Protein AF-A0A6V7JKQ3-F1 (afdb_monomer)

Mean predicted aligned error: 11.72 Å

InterPro domains:
  IPR010439 MUN domain [PF06292] (2-68)
  IPR014772 Mammalian uncoordinated homology 13, domain 2 [PS51259] (1-68)
  IPR027080 Protein Unc-13 [PTHR10480] (2-75)

Organism: NCBI:txid1563983

Radius of gyration: 16.28 Å; Cα contacts (8 Å, |Δi|>4): 28; chains: 1; bounding box: 34×30×47 Å

Solvent-accessible surface area (backbone atoms only — not comparable to full-atom values): 4502 Å² total; per-residue (Å²): 141,90,82,75,84,66,83,73,65,50,50,74,67,54,47,54,52,50,55,50,50,51,49,51,53,51,48,61,46,20,46,92,75,77,44,51,56,67,71,56,58,73,66,28,66,66,54,51,50,51,51,51,57,47,47,70,43,58,59,49,68,67,56,57,48,50,52,52,53,53,54,64,74,75,106

Secondary structure (DSSP, 8-state):
-----------HHHHHHHHHHHHHHHHHHHGGGTSS-HHHHHH-HHHHHHHHHHHHHT--HHHHHHHHHHHHHT-

pLDDT: mean 70.75, std 13.19, range [36.69, 89.81]

Foldseek 3Di:
DPPPPPLPQDDPVRLVVVVVVLVVVLCVQCVVVPHDDNVCCVPPVVNVVVVVVSCVSNDDVVVVVVVVVVVVVVD

Sequence (75 aa):
DISKEVEKNLSPRQCAVLEKALNTVKDYFYAEGRGLKKNFLEKSPELQSLRYALSLYTQTTDTLIKTFVTTQLNQ

Structure (mmCIF, N/CA/C/O backbone):
data_AF-A0A6V7JKQ3-F1
#
_entry.id   AF-A0A6V7JKQ3-F1
#
loop_
_atom_site.group_PDB
_atom_site.id
_atom_site.type_symbol
_atom_site.label_atom_id
_atom_site.label_alt_id
_atom_site.label_comp_id
_atom_site.label_asym_id
_atom_site.label_entity_id
_atom_site.label_seq_id
_atom_site.pdbx_PDB_ins_code
_atom_site.Cartn_x
_atom_site.Cartn_y
_atom_site.Cartn_z
_atom_site.occupancy
_atom_site.B_iso_or_equiv
_atom_site.auth_seq_id
_atom_site.auth_comp_id
_atom_site.auth_asym_id
_atom_site.auth_atom_id
_atom_site.pdbx_PDB_model_num
ATOM 1 N N . ASP A 1 1 ? 14.659 3.662 31.498 1.00 36.69 1 ASP A N 1
ATOM 2 C CA . ASP A 1 1 ? 13.432 4.398 31.155 1.00 36.69 1 ASP A CA 1
ATOM 3 C C . ASP A 1 1 ? 13.057 4.070 29.705 1.00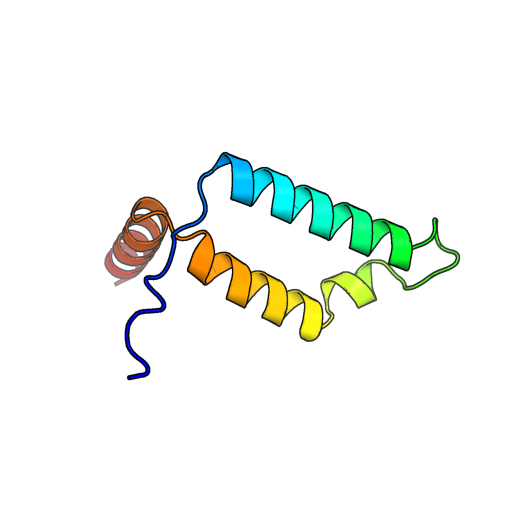 36.69 1 ASP A C 1
ATOM 5 O O . ASP A 1 1 ? 13.473 4.761 28.790 1.00 36.69 1 ASP A O 1
ATOM 9 N N . ILE A 1 2 ? 12.424 2.912 29.468 1.00 46.34 2 ILE A N 1
ATOM 10 C CA . ILE A 1 2 ? 12.117 2.371 28.119 1.00 46.34 2 ILE A CA 1
ATOM 11 C C . ILE A 1 2 ? 10.600 2.169 28.024 1.00 46.34 2 ILE A C 1
ATOM 13 O O . ILE A 1 2 ? 10.105 1.062 27.845 1.00 46.34 2 ILE A O 1
ATOM 17 N N . SER A 1 3 ? 9.812 3.209 28.305 1.00 46.81 3 SER A N 1
ATOM 18 C CA . SER A 1 3 ? 8.352 3.025 28.424 1.00 46.81 3 SER A CA 1
ATOM 19 C C . SER A 1 3 ? 7.515 4.206 27.938 1.00 46.81 3 SER A C 1
ATOM 21 O O . SER A 1 3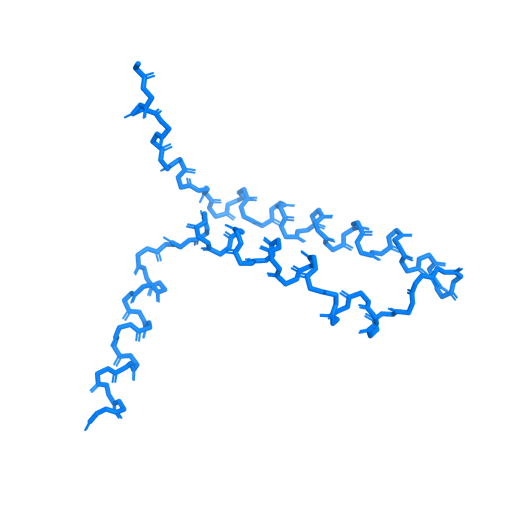 ? 6.378 4.368 28.364 1.00 46.81 3 SER A O 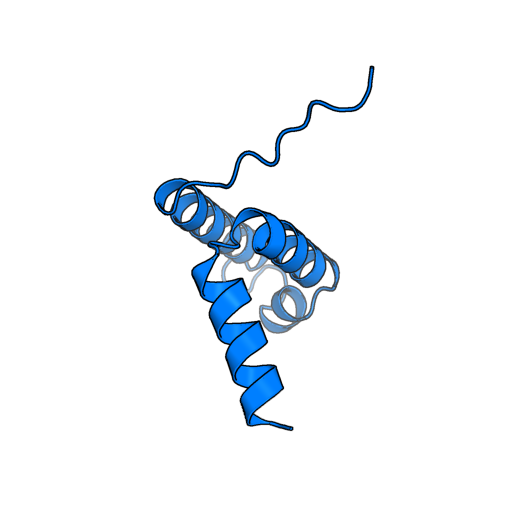1
ATOM 23 N N . LYS A 1 4 ? 8.044 5.033 27.029 1.00 43.12 4 LYS A N 1
ATOM 24 C CA . LYS A 1 4 ? 7.270 6.119 26.400 1.00 43.12 4 LYS A CA 1
ATOM 25 C C . LYS A 1 4 ? 7.419 6.189 24.882 1.00 43.12 4 LYS A C 1
ATOM 27 O O . LYS A 1 4 ? 7.282 7.260 24.299 1.00 43.12 4 LYS A O 1
ATOM 32 N N . GLU A 1 5 ? 7.600 5.051 24.223 1.00 46.28 5 GLU A N 1
ATOM 33 C CA . GLU A 1 5 ? 7.158 4.931 22.829 1.00 46.28 5 GLU A CA 1
ATOM 34 C C . GLU A 1 5 ? 5.636 4.754 22.880 1.00 46.28 5 GLU A C 1
ATOM 36 O O . GLU A 1 5 ? 5.103 3.658 22.763 1.00 46.28 5 GLU A O 1
ATOM 41 N N . VAL A 1 6 ? 4.93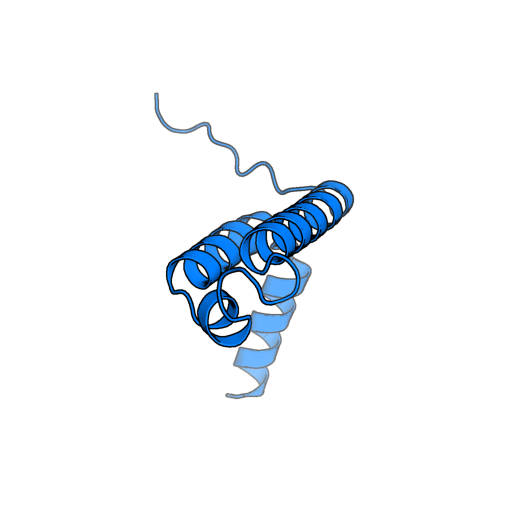5 5.851 23.187 1.0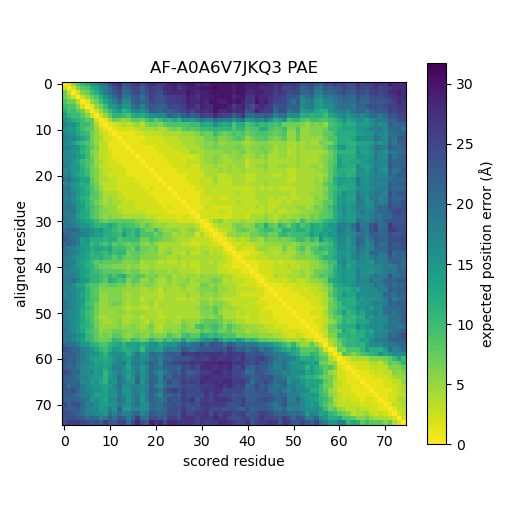0 46.50 6 VAL A N 1
ATOM 42 C CA . VAL A 1 6 ? 3.499 5.958 22.938 1.00 46.50 6 VAL A CA 1
ATOM 43 C C . VAL A 1 6 ? 3.331 5.566 21.481 1.00 46.50 6 VAL A C 1
ATOM 45 O O . VAL A 1 6 ? 3.912 6.233 20.624 1.00 46.50 6 VAL A O 1
ATOM 48 N N . GLU A 1 7 ? 2.594 4.488 21.218 1.00 53.75 7 GLU A N 1
ATOM 49 C CA . GLU A 1 7 ? 2.067 4.152 19.900 1.00 53.75 7 GLU A CA 1
ATOM 50 C C . GLU A 1 7 ? 1.384 5.405 19.349 1.00 53.75 7 GLU A C 1
ATOM 52 O O . GLU A 1 7 ? 0.224 5.713 19.629 1.00 53.75 7 GLU A O 1
ATOM 57 N N . LYS A 1 8 ? 2.157 6.219 18.627 1.00 58.03 8 LYS A N 1
ATOM 58 C CA . LYS A 1 8 ? 1.658 7.382 17.914 1.00 58.03 8 LYS A CA 1
ATOM 59 C C . LYS A 1 8 ? 0.926 6.807 16.719 1.00 58.03 8 LYS A C 1
ATOM 61 O O . LYS A 1 8 ? 1.511 6.648 15.652 1.00 58.03 8 LYS A O 1
ATOM 66 N N . ASN A 1 9 ? -0.332 6.442 16.950 1.00 62.94 9 ASN A N 1
ATOM 67 C CA . ASN A 1 9 ? -1.254 5.997 15.919 1.00 62.94 9 ASN A CA 1
ATOM 68 C C . ASN A 1 9 ? -1.134 6.947 14.727 1.00 62.94 9 ASN A C 1
ATOM 70 O O . ASN A 1 9 ? -1.249 8.170 14.877 1.00 62.94 9 ASN A O 1
ATOM 74 N N . LEU A 1 10 ? -0.832 6.392 13.556 1.00 65.44 10 LEU A N 1
ATOM 75 C CA . LEU A 1 10 ? -0.673 7.191 12.352 1.00 65.44 10 LEU A CA 1
ATOM 76 C C . LEU A 1 10 ? -2.037 7.772 11.979 1.00 65.44 10 LEU A C 1
ATOM 78 O O . LEU A 1 10 ? -3.054 7.079 11.971 1.00 65.44 10 LEU A O 1
ATOM 82 N N . SER A 1 11 ? -2.075 9.063 11.654 1.00 71.56 11 SER A N 1
ATOM 83 C CA . SER A 1 11 ? -3.298 9.663 11.124 1.00 71.56 11 SER A CA 1
ATOM 84 C C . SER A 1 11 ? -3.661 9.031 9.771 1.00 71.56 11 SER A C 1
ATOM 86 O O . SER A 1 11 ? -2.765 8.614 9.028 1.00 71.56 11 SER A O 1
ATOM 88 N N . PRO A 1 12 ? -4.942 9.049 9.360 1.00 69.69 12 PRO A N 1
ATOM 89 C CA . PRO A 1 12 ? -5.361 8.506 8.064 1.00 69.69 12 PRO A CA 1
ATOM 90 C C . PRO A 1 12 ? -4.573 9.077 6.873 1.00 69.69 12 PRO A C 1
ATOM 92 O O . PRO A 1 12 ? -4.273 8.366 5.916 1.00 69.69 12 PRO A O 1
ATOM 95 N N . ARG A 1 13 ? -4.169 10.356 6.948 1.00 73.94 13 ARG A N 1
ATOM 96 C CA . ARG A 1 13 ? -3.305 10.987 5.936 1.00 73.94 13 ARG A CA 1
ATOM 97 C C . ARG A 1 13 ? -1.906 10.383 5.906 1.00 73.94 13 ARG A C 1
ATOM 99 O O . ARG A 1 13 ? -1.372 10.166 4.824 1.00 73.94 13 ARG A O 1
ATOM 106 N N . GLN A 1 14 ? -1.311 10.131 7.068 1.00 76.06 14 GLN A N 1
ATOM 107 C CA . GLN A 1 14 ? 0.013 9.520 7.149 1.00 76.06 14 GLN A CA 1
ATOM 108 C C . GLN A 1 14 ? -0.019 8.082 6.631 1.00 76.06 14 GLN A C 1
ATOM 110 O O . GLN A 1 14 ? 0.861 7.723 5.857 1.00 76.06 14 GLN A O 1
ATOM 115 N N . CYS A 1 15 ? -1.065 7.310 6.943 1.00 73.44 15 CYS A N 1
ATOM 116 C CA . CYS A 1 15 ? -1.266 5.975 6.375 1.00 73.44 15 CYS A CA 1
ATOM 117 C C . CYS A 1 15 ? -1.329 6.013 4.842 1.00 73.44 15 CYS A C 1
ATOM 119 O O . CYS A 1 15 ? -0.594 5.285 4.180 1.00 73.44 15 CYS A O 1
ATOM 121 N N . ALA A 1 16 ? -2.131 6.919 4.271 1.00 75.62 16 ALA A N 1
ATOM 122 C CA . ALA A 1 16 ? -2.256 7.059 2.820 1.00 75.62 16 ALA A CA 1
ATOM 123 C C . ALA A 1 16 ? -0.928 7.444 2.139 1.00 75.62 16 ALA A C 1
ATOM 125 O O . ALA A 1 16 ? -0.599 6.931 1.069 1.00 75.62 16 ALA A O 1
ATOM 126 N N . VAL A 1 17 ? -0.143 8.333 2.759 1.00 81.00 17 VAL A N 1
ATOM 127 C CA . VAL A 1 17 ? 1.195 8.698 2.265 1.00 81.00 17 VAL A CA 1
ATOM 128 C C . VAL A 1 17 ? 2.134 7.496 2.304 1.00 81.00 17 VAL A C 1
ATOM 130 O O . VAL A 1 17 ? 2.879 7.271 1.351 1.00 81.00 17 VAL A O 1
ATOM 133 N N . LEU A 1 18 ? 2.088 6.716 3.380 1.00 79.38 18 LEU A N 1
ATOM 134 C CA . LEU A 1 18 ? 2.994 5.598 3.599 1.00 79.38 18 LEU A CA 1
ATOM 135 C C . LEU A 1 18 ? 2.677 4.423 2.663 1.00 79.38 18 LEU A C 1
ATOM 137 O O . LEU A 1 18 ? 3.586 3.856 2.063 1.00 79.38 18 LEU A O 1
ATOM 141 N N . GLU A 1 19 ? 1.398 4.137 2.425 1.00 78.81 19 GLU A N 1
ATOM 142 C CA . GLU A 1 19 ? 0.968 3.153 1.429 1.00 78.81 19 GLU A CA 1
ATOM 143 C C . GLU A 1 19 ? 1.347 3.575 0.003 1.00 78.81 19 GLU A C 1
ATOM 145 O O . GLU A 1 19 ? 1.847 2.766 -0.784 1.00 78.81 19 GLU A O 1
ATOM 150 N N . LYS A 1 20 ? 1.209 4.866 -0.324 1.00 81.81 20 LYS A N 1
ATOM 151 C CA . LYS A 1 20 ? 1.676 5.402 -1.606 1.00 81.81 20 LYS A CA 1
ATOM 152 C C . LYS A 1 20 ? 3.196 5.286 -1.752 1.00 81.81 20 LYS A C 1
ATOM 154 O O . LYS A 1 20 ? 3.663 4.881 -2.810 1.00 81.81 20 LYS A O 1
ATOM 159 N N . ALA A 1 21 ? 3.959 5.594 -0.704 1.00 84.94 21 ALA A N 1
ATOM 160 C CA . ALA A 1 21 ? 5.413 5.447 -0.705 1.00 84.94 21 ALA A CA 1
ATOM 161 C C . ALA A 1 21 ? 5.836 3.982 -0.898 1.00 84.94 21 ALA A C 1
ATOM 163 O O . ALA A 1 21 ? 6.724 3.705 -1.703 1.00 84.94 21 ALA A O 1
ATOM 164 N N . LEU A 1 22 ? 5.160 3.044 -0.227 1.00 81.25 22 LEU A N 1
ATOM 165 C CA . LEU A 1 22 ? 5.402 1.607 -0.364 1.00 81.25 22 LEU A CA 1
ATOM 166 C C . LEU A 1 22 ? 5.185 1.128 -1.808 1.00 81.25 22 LEU A C 1
ATOM 168 O O . LEU A 1 22 ? 5.998 0.376 -2.344 1.00 81.25 22 LEU A O 1
ATOM 172 N N . ASN A 1 23 ? 4.111 1.599 -2.450 1.00 82.94 23 ASN A N 1
ATOM 173 C CA . ASN A 1 23 ? 3.826 1.298 -3.852 1.00 82.94 23 ASN A CA 1
ATOM 174 C C . ASN A 1 23 ? 4.901 1.872 -4.782 1.00 82.94 23 ASN A C 1
ATOM 176 O O . ASN A 1 23 ? 5.403 1.146 -5.635 1.00 82.94 23 ASN A O 1
ATOM 180 N N . THR A 1 24 ? 5.338 3.115 -4.561 1.00 86.44 24 THR A N 1
ATOM 181 C CA . THR A 1 24 ? 6.441 3.708 -5.332 1.00 86.44 24 THR A CA 1
ATOM 182 C C . THR A 1 24 ? 7.722 2.884 -5.198 1.00 86.44 24 THR A C 1
ATOM 184 O O . THR A 1 24 ? 8.358 2.578 -6.200 1.00 86.44 24 THR A O 1
ATOM 187 N N . VAL A 1 25 ? 8.094 2.468 -3.983 1.00 85.12 25 VAL A N 1
ATOM 188 C CA . VAL A 1 25 ? 9.272 1.612 -3.759 1.00 85.12 25 VAL A CA 1
ATOM 189 C C . VAL A 1 25 ? 9.131 0.285 -4.512 1.00 85.12 25 VAL A C 1
ATOM 191 O O . VAL A 1 25 ? 10.071 -0.148 -5.177 1.00 85.12 25 VAL A O 1
ATOM 194 N N . LYS A 1 26 ? 7.946 -0.338 -4.482 1.00 83.56 26 LYS A N 1
ATOM 195 C CA . LYS A 1 26 ? 7.655 -1.558 -5.250 1.00 83.56 26 LYS A CA 1
ATOM 196 C C . LYS A 1 26 ? 7.814 -1.336 -6.760 1.00 83.56 26 LYS A C 1
ATOM 198 O O . LYS A 1 26 ? 8.381 -2.195 -7.433 1.00 83.56 26 LYS A O 1
ATOM 203 N N . ASP A 1 27 ? 7.369 -0.197 -7.281 1.00 85.62 27 ASP A N 1
ATOM 204 C CA . ASP A 1 27 ? 7.516 0.155 -8.696 1.00 85.62 27 ASP A CA 1
ATOM 205 C C . ASP A 1 27 ? 8.983 0.396 -9.082 1.00 85.62 27 ASP A C 1
ATOM 207 O O . ASP A 1 27 ? 9.416 -0.053 -10.146 1.00 85.62 27 ASP A O 1
ATOM 211 N N . TYR A 1 28 ? 9.779 0.995 -8.189 1.00 88.50 28 TYR A N 1
ATOM 212 C CA . TYR A 1 28 ? 11.233 1.110 -8.349 1.00 88.50 28 TYR A CA 1
ATOM 213 C C . TYR A 1 28 ? 11.906 -0.260 -8.445 1.00 88.50 28 TYR A C 1
ATOM 215 O O . TYR A 1 28 ? 12.738 -0.474 -9.325 1.00 88.50 28 TYR A O 1
ATOM 223 N N . PHE A 1 29 ? 11.522 -1.208 -7.586 1.00 86.50 29 PHE A N 1
ATOM 224 C CA . PHE A 1 29 ? 12.041 -2.574 -7.662 1.00 86.50 29 PHE A CA 1
ATOM 225 C C . PHE A 1 29 ? 11.549 -3.330 -8.896 1.00 86.50 29 PHE A C 1
ATOM 227 O O . PHE A 1 29 ? 12.282 -4.177 -9.400 1.00 86.50 29 PHE A O 1
ATOM 234 N N . TYR A 1 30 ? 10.342 -3.051 -9.394 1.00 87.69 30 TYR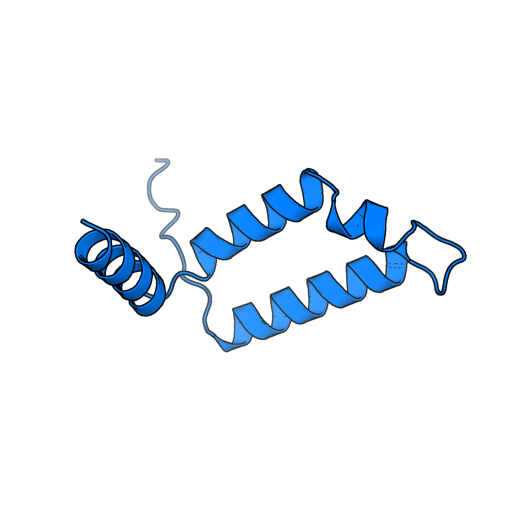 A N 1
ATOM 235 C CA . TYR A 1 30 ? 9.832 -3.644 -10.632 1.00 87.69 30 TYR A CA 1
ATOM 236 C C . TYR A 1 30 ? 10.553 -3.104 -11.878 1.00 87.69 30 TYR A C 1
ATOM 238 O O . TYR A 1 30 ? 10.763 -3.857 -12.833 1.00 87.69 30 TYR A O 1
ATOM 246 N N . ALA A 1 31 ? 10.939 -1.822 -11.873 1.00 89.81 31 ALA A N 1
ATOM 247 C CA . ALA A 1 31 ? 11.677 -1.144 -12.943 1.00 89.81 31 ALA A CA 1
ATOM 248 C C . ALA A 1 31 ? 11.108 -1.417 -14.355 1.00 89.81 31 ALA A C 1
ATOM 250 O O . ALA A 1 31 ? 11.845 -1.740 -15.290 1.00 89.81 31 ALA A O 1
ATOM 251 N N . GLU A 1 32 ? 9.779 -1.350 -14.498 1.00 81.44 32 GLU A N 1
ATOM 252 C CA . GLU A 1 32 ? 9.045 -1.618 -15.752 1.00 81.44 32 GLU A CA 1
ATOM 253 C C . GLU A 1 32 ? 9.308 -3.007 -16.366 1.00 81.44 32 GLU A C 1
ATOM 255 O O . GLU A 1 32 ? 9.253 -3.194 -17.578 1.00 81.44 32 GLU A O 1
ATOM 260 N N . GLY A 1 33 ? 9.590 -4.009 -15.529 1.00 80.44 33 GLY A N 1
ATOM 261 C CA . GLY A 1 33 ? 9.874 -5.378 -15.970 1.00 80.44 33 GLY A CA 1
ATOM 262 C C . GLY A 1 33 ? 11.358 -5.667 -16.202 1.00 80.44 33 GLY A C 1
ATOM 263 O O . GLY A 1 33 ? 11.701 -6.801 -16.528 1.00 80.44 33 GLY A O 1
ATOM 264 N N . ARG A 1 34 ? 12.241 -4.682 -15.981 1.00 86.62 34 ARG A N 1
ATOM 265 C CA . ARG A 1 34 ? 13.702 -4.878 -15.927 1.00 86.62 34 ARG A CA 1
ATOM 266 C C . ARG A 1 34 ? 14.207 -5.259 -14.531 1.00 86.62 34 ARG A C 1
ATOM 268 O O . ARG A 1 34 ? 15.363 -5.644 -14.395 1.00 86.62 34 ARG A O 1
ATOM 275 N N . GLY A 1 35 ? 13.361 -5.129 -13.510 1.00 86.06 35 GLY A N 1
ATOM 276 C CA . GLY A 1 35 ? 13.682 -5.427 -12.119 1.00 86.06 35 GLY A CA 1
ATOM 277 C C . GLY A 1 35 ? 13.055 -6.730 -11.617 1.00 86.06 35 GLY A C 1
ATOM 278 O O . GLY A 1 35 ? 12.893 -7.708 -12.348 1.00 86.06 35 GLY A O 1
ATOM 279 N N . LEU A 1 36 ? 12.696 -6.754 -10.335 1.00 84.38 36 LEU A N 1
ATOM 280 C CA . LEU A 1 36 ? 12.077 -7.902 -9.681 1.00 84.38 36 LEU A CA 1
ATOM 281 C C . LEU A 1 36 ? 10.659 -8.140 -10.209 1.00 84.38 36 LEU A C 1
ATOM 283 O O . LEU A 1 36 ? 9.854 -7.220 -10.348 1.00 84.38 36 LEU A O 1
ATOM 287 N N . LYS A 1 37 ? 10.313 -9.410 -10.454 1.00 85.62 37 LYS A N 1
ATOM 288 C CA . LYS A 1 37 ? 8.953 -9.793 -10.862 1.00 85.62 37 LYS A CA 1
ATOM 289 C C . LYS A 1 37 ? 7.936 -9.340 -9.809 1.00 85.62 37 LYS A C 1
ATOM 291 O O . LYS A 1 37 ? 8.125 -9.601 -8.622 1.00 85.62 37 LYS A O 1
ATOM 296 N N . LYS A 1 38 ? 6.804 -8.769 -10.242 1.00 79.88 38 LYS A N 1
AT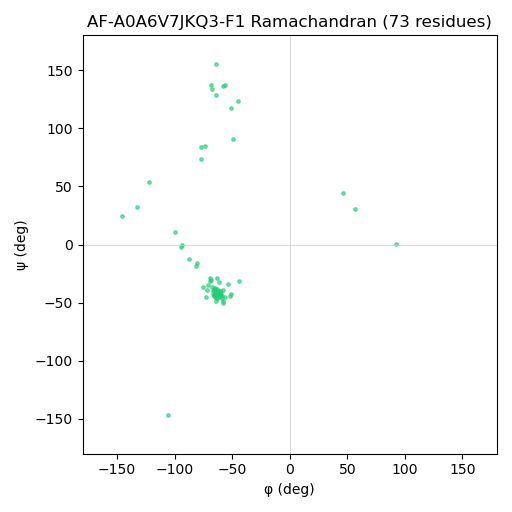OM 297 C CA . LYS A 1 38 ? 5.718 -8.329 -9.338 1.00 79.88 38 LYS A CA 1
ATOM 298 C C . LYS A 1 38 ? 5.269 -9.428 -8.375 1.00 79.88 38 LYS A C 1
ATOM 300 O O . LYS A 1 38 ? 5.190 -9.176 -7.180 1.00 79.88 38 LYS A O 1
ATOM 305 N N . ASN A 1 39 ? 5.088 -10.657 -8.868 1.00 80.81 39 ASN A N 1
ATOM 306 C CA . ASN A 1 39 ? 4.711 -11.799 -8.026 1.00 80.81 39 ASN A CA 1
ATOM 307 C C . ASN A 1 39 ? 5.742 -12.121 -6.938 1.00 80.81 39 ASN A C 1
ATOM 309 O O . ASN A 1 39 ? 5.367 -12.614 -5.881 1.00 80.81 39 ASN A O 1
ATOM 313 N N . PHE A 1 40 ? 7.030 -11.889 -7.200 1.00 82.94 40 PHE A N 1
ATOM 314 C CA . PHE A 1 40 ? 8.080 -12.123 -6.213 1.00 82.94 40 PHE A CA 1
ATOM 315 C C . PHE A 1 40 ? 8.032 -11.056 -5.120 1.00 82.94 40 PHE A C 1
ATOM 317 O O . PHE A 1 40 ? 8.039 -11.386 -3.940 1.00 82.94 40 PHE A O 1
ATOM 324 N N . LEU A 1 41 ? 7.880 -9.789 -5.516 1.00 80.81 41 LEU A N 1
ATOM 325 C CA . LEU A 1 41 ? 7.699 -8.679 -4.581 1.00 80.81 41 LEU A CA 1
ATOM 326 C C . LEU A 1 41 ? 6.441 -8.859 -3.720 1.00 80.81 41 LEU A C 1
ATOM 328 O O . LEU A 1 41 ? 6.496 -8.653 -2.518 1.00 80.81 41 LEU A O 1
ATOM 332 N N . GLU A 1 42 ? 5.318 -9.294 -4.296 1.00 78.56 42 GLU A N 1
ATOM 333 C CA . GLU A 1 42 ? 4.061 -9.496 -3.554 1.00 78.56 42 GLU A CA 1
ATOM 334 C C . GLU A 1 42 ? 4.100 -10.658 -2.562 1.00 78.56 42 GLU A C 1
ATOM 336 O O . GLU A 1 42 ? 3.429 -10.612 -1.527 1.00 78.56 42 GLU A O 1
ATOM 341 N N . LYS A 1 43 ? 4.888 -11.691 -2.871 1.00 79.56 43 LYS A N 1
ATOM 342 C CA . LYS A 1 43 ? 5.070 -12.870 -2.020 1.00 79.56 43 LYS A CA 1
ATOM 343 C C . LYS A 1 43 ? 6.274 -12.761 -1.084 1.00 79.56 43 LYS A C 1
ATOM 345 O O . LYS A 1 43 ? 6.520 -13.701 -0.334 1.00 79.56 43 LYS A O 1
ATOM 350 N N . SER A 1 44 ? 7.022 -11.658 -1.127 1.00 80.56 44 SER A N 1
ATOM 351 C CA . SER A 1 44 ? 8.202 -11.476 -0.284 1.00 80.56 44 SER A CA 1
ATOM 352 C C . SER A 1 44 ? 7.792 -11.443 1.197 1.00 80.56 44 SER A C 1
ATOM 354 O O . SER A 1 44 ? 6.894 -10.675 1.570 1.00 80.56 44 SER A O 1
ATOM 356 N N . PRO A 1 45 ? 8.431 -12.260 2.054 1.00 77.94 45 PRO A N 1
ATOM 357 C CA . PRO A 1 45 ? 8.170 -12.258 3.490 1.00 77.94 45 PRO A CA 1
ATOM 358 C C . PRO A 1 45 ? 8.528 -10.914 4.133 1.00 77.94 45 PRO A C 1
ATOM 360 O O . PRO A 1 45 ? 7.875 -10.501 5.090 1.00 77.94 45 PRO A O 1
ATOM 363 N N . GLU A 1 46 ? 9.499 -10.187 3.580 1.00 78.88 46 GLU A N 1
ATOM 364 C CA . GLU A 1 46 ? 9.864 -8.837 4.009 1.00 78.88 46 GLU A CA 1
ATOM 365 C C . GLU A 1 46 ? 8.726 -7.845 3.741 1.00 78.88 46 GLU A C 1
ATOM 367 O O . GLU A 1 46 ? 8.371 -7.067 4.628 1.00 78.88 46 GLU A O 1
ATOM 372 N N . LEU A 1 47 ? 8.091 -7.904 2.561 1.00 77.31 47 LEU A N 1
ATOM 373 C CA . LEU A 1 47 ? 6.944 -7.044 2.245 1.00 77.31 47 LEU A CA 1
ATOM 374 C C . LEU A 1 47 ? 5.729 -7.369 3.127 1.00 77.31 47 LEU A C 1
ATOM 376 O O . LEU A 1 47 ? 5.031 -6.457 3.572 1.00 77.31 47 LEU A O 1
ATOM 380 N N . GLN A 1 48 ? 5.484 -8.653 3.400 1.00 77.56 48 GLN A N 1
ATOM 381 C CA . GLN A 1 48 ? 4.419 -9.090 4.311 1.00 77.56 48 GLN A CA 1
ATOM 382 C C . GLN A 1 48 ? 4.682 -8.630 5.749 1.00 77.56 48 GLN A C 1
ATOM 384 O O . GLN A 1 48 ? 3.784 -8.091 6.391 1.00 77.56 48 GLN A O 1
ATOM 389 N N . SER A 1 49 ? 5.922 -8.758 6.227 1.00 77.69 49 SER A N 1
ATOM 390 C CA . SER A 1 49 ? 6.326 -8.302 7.562 1.00 77.69 49 SER A CA 1
ATOM 391 C C . SER A 1 49 ? 6.196 -6.786 7.701 1.00 77.69 49 SER A C 1
ATOM 393 O O . SER A 1 49 ? 5.698 -6.295 8.711 1.00 77.69 49 SER A O 1
ATOM 395 N N . LEU A 1 50 ? 6.573 -6.037 6.662 1.00 75.50 50 LEU A N 1
ATOM 396 C CA . LEU A 1 50 ? 6.428 -4.585 6.620 1.00 75.50 50 LEU A CA 1
ATOM 397 C C . LEU A 1 50 ? 4.954 -4.162 6.609 1.00 75.50 50 LEU A C 1
ATOM 399 O O . LEU A 1 50 ? 4.570 -3.275 7.365 1.00 75.50 50 LEU A O 1
ATOM 403 N N . ARG A 1 51 ? 4.103 -4.825 5.815 1.00 74.62 51 ARG A N 1
ATOM 404 C CA . ARG A 1 51 ? 2.648 -4.603 5.856 1.00 74.62 51 ARG A CA 1
ATOM 405 C C . ARG A 1 51 ? 2.053 -4.922 7.218 1.00 74.62 51 ARG A C 1
ATOM 407 O O . ARG A 1 51 ? 1.198 -4.176 7.675 1.00 74.62 51 ARG A O 1
ATOM 414 N N . TYR A 1 52 ? 2.504 -5.992 7.863 1.00 73.62 52 TYR A N 1
ATOM 415 C CA . TYR A 1 52 ? 2.057 -6.351 9.201 1.00 73.62 52 TYR A CA 1
ATOM 416 C C . TYR A 1 52 ? 2.460 -5.288 10.228 1.00 73.62 52 TYR A C 1
ATOM 418 O O . TYR A 1 52 ? 1.600 -4.793 10.950 1.00 73.62 52 TYR A O 1
ATOM 426 N N . ALA A 1 53 ? 3.721 -4.847 10.227 1.00 72.56 53 ALA A N 1
ATOM 427 C CA . ALA A 1 53 ? 4.176 -3.758 11.088 1.00 72.56 53 ALA A CA 1
ATOM 428 C C . ALA A 1 53 ? 3.345 -2.487 10.863 1.00 72.56 53 ALA A C 1
ATOM 430 O O . ALA A 1 53 ? 2.855 -1.894 11.816 1.00 72.56 53 ALA A O 1
ATOM 431 N N . LEU A 1 54 ? 3.092 -2.118 9.604 1.00 68.38 54 LEU A N 1
ATOM 432 C CA . LEU A 1 54 ? 2.221 -0.992 9.269 1.00 68.38 54 LEU A CA 1
ATOM 433 C C . LEU A 1 54 ? 0.781 -1.204 9.730 1.00 68.38 54 LEU A C 1
ATOM 435 O O . LEU A 1 54 ? 0.177 -0.258 10.221 1.00 68.38 54 LEU A O 1
ATOM 439 N N . SER A 1 55 ? 0.253 -2.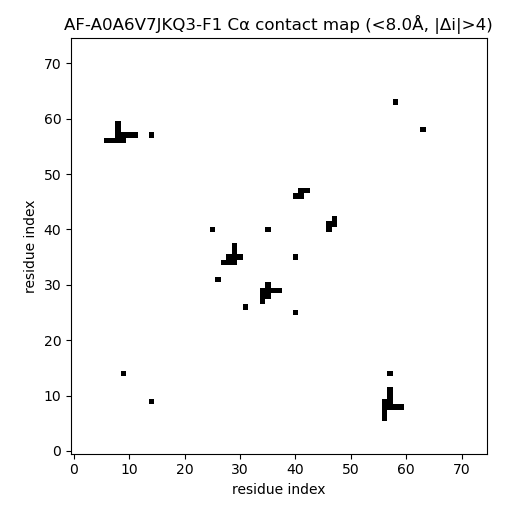427 9.639 1.00 68.31 55 SER A N 1
ATOM 440 C CA . SER A 1 55 ? -1.105 -2.746 10.082 1.00 68.31 55 SER A CA 1
ATOM 441 C C . SER A 1 55 ? -1.315 -2.417 11.561 1.00 68.31 55 SER A C 1
ATOM 443 O O . SER A 1 55 ? -2.339 -1.825 11.898 1.00 68.31 55 SER A O 1
ATOM 445 N N . LEU A 1 56 ? -0.303 -2.675 12.399 1.00 67.44 56 LEU A N 1
ATOM 446 C CA . LEU A 1 56 ? -0.300 -2.353 13.829 1.00 67.44 56 LEU A CA 1
ATOM 447 C C . LEU A 1 56 ? -0.352 -0.836 14.071 1.00 67.44 56 LEU A C 1
ATOM 449 O O . LEU A 1 56 ? -1.078 -0.380 14.943 1.00 67.44 56 LEU A O 1
ATOM 453 N N . TYR A 1 57 ? 0.328 -0.036 13.241 1.00 62.97 57 TYR A N 1
ATOM 454 C CA . TYR A 1 57 ? 0.283 1.433 13.320 1.00 62.97 57 TYR A CA 1
ATOM 455 C C . TYR A 1 57 ? -0.942 2.066 12.643 1.00 62.97 57 TYR A C 1
ATOM 457 O O . TYR A 1 57 ? -1.255 3.234 12.890 1.00 62.97 57 TYR A O 1
ATOM 465 N N . THR A 1 58 ? -1.609 1.325 11.754 1.00 57.94 58 THR A N 1
ATOM 466 C CA . THR A 1 58 ? -2.805 1.765 11.015 1.00 57.94 58 THR A CA 1
ATOM 467 C C . THR A 1 58 ? -4.106 1.354 11.694 1.00 57.94 58 THR A C 1
ATOM 469 O O . THR A 1 58 ? -5.180 1.657 11.168 1.00 57.94 58 THR A O 1
ATOM 472 N N . GLN A 1 59 ? -4.042 0.635 12.820 1.00 51.59 59 GLN A N 1
ATOM 473 C CA . GLN A 1 59 ? -5.231 0.052 13.413 1.00 51.59 59 GLN A CA 1
ATOM 474 C C . GLN A 1 59 ? -6.050 1.111 14.149 1.00 51.59 59 GLN A C 1
ATOM 476 O O . GLN A 1 59 ? -5.985 1.286 15.360 1.00 51.59 59 GLN A O 1
ATOM 481 N N . THR A 1 60 ? -6.882 1.821 13.390 1.00 55.16 60 THR A N 1
ATOM 482 C CA . THR A 1 60 ? -8.037 2.508 13.957 1.00 55.16 60 THR A CA 1
ATOM 483 C C . THR A 1 60 ? -8.883 1.473 14.688 1.00 55.16 60 THR A C 1
ATOM 485 O O . THR A 1 60 ? -9.110 0.383 14.152 1.00 55.16 60 THR A O 1
ATOM 488 N N . THR A 1 61 ? -9.381 1.816 15.874 1.00 54.84 61 THR A N 1
ATOM 489 C CA . THR A 1 61 ? -10.249 0.970 16.707 1.00 54.84 61 THR A CA 1
ATOM 490 C C . THR A 1 61 ? -11.358 0.273 15.900 1.00 54.84 61 THR A C 1
ATOM 492 O O . THR A 1 61 ? -11.681 -0.873 16.182 1.00 54.84 61 THR A O 1
ATOM 495 N N . ASP A 1 62 ? -11.859 0.894 14.825 1.00 48.91 62 ASP A N 1
ATOM 496 C CA . ASP A 1 62 ? -12.794 0.315 13.847 1.00 48.91 62 ASP A CA 1
ATOM 497 C C . ASP A 1 62 ? -12.385 -1.047 13.260 1.00 48.91 62 ASP A C 1
ATOM 499 O O . ASP A 1 62 ? -13.224 -1.937 13.147 1.00 48.91 62 ASP A O 1
ATOM 503 N N . THR A 1 63 ? -11.114 -1.253 12.898 1.00 57.25 63 THR A N 1
ATOM 504 C CA . THR A 1 63 ? -10.648 -2.526 12.317 1.00 57.25 63 THR A CA 1
ATOM 505 C C . THR A 1 63 ? -10.516 -3.600 13.393 1.00 57.25 63 THR A C 1
ATOM 507 O O . THR A 1 63 ? -10.855 -4.753 13.142 1.00 57.25 63 THR A O 1
ATOM 510 N N . LEU A 1 64 ? -10.092 -3.230 14.609 1.00 58.12 64 LEU A N 1
ATOM 511 C CA . LEU A 1 64 ? -10.102 -4.130 15.773 1.00 58.12 64 LEU A CA 1
ATOM 512 C C . LEU A 1 64 ? -11.528 -4.559 16.115 1.00 58.12 64 LEU A C 1
ATOM 514 O O . LEU A 1 64 ? -11.776 -5.745 16.317 1.00 58.12 64 LEU A O 1
ATOM 518 N N . ILE A 1 65 ? -12.471 -3.614 16.099 1.00 57.62 65 ILE A N 1
ATOM 519 C CA . ILE A 1 65 ? -13.896 -3.867 16.321 1.00 57.62 65 ILE A CA 1
ATOM 520 C C . ILE A 1 65 ? -14.462 -4.755 15.210 1.00 57.62 65 ILE A C 1
ATOM 522 O O . ILE A 1 65 ? -15.131 -5.737 15.515 1.00 57.62 65 ILE A O 1
ATOM 526 N N . LYS A 1 66 ? -14.170 -4.485 13.931 1.00 57.09 66 LYS A N 1
ATOM 527 C CA . LYS A 1 66 ? -14.634 -5.326 12.815 1.00 57.09 66 LYS A CA 1
ATOM 528 C C . LYS A 1 66 ? -14.105 -6.749 12.908 1.00 57.09 66 LYS A C 1
ATOM 530 O O . LYS A 1 66 ? -14.882 -7.684 12.732 1.00 57.09 66 LYS A O 1
ATOM 535 N N . THR A 1 67 ? -12.816 -6.920 13.198 1.00 65.38 67 THR A N 1
ATOM 536 C CA . THR A 1 67 ? -12.214 -8.246 13.382 1.00 65.38 67 THR A CA 1
ATOM 537 C C . THR A 1 67 ? -12.841 -8.956 14.577 1.00 65.38 67 THR A C 1
ATOM 539 O O . THR A 1 67 ? -13.267 -10.094 14.433 1.00 65.38 67 THR A O 1
ATOM 542 N N . PHE A 1 68 ? -12.997 -8.279 15.719 1.00 69.50 68 PHE A N 1
ATOM 543 C CA . PHE A 1 68 ? -13.663 -8.838 16.897 1.00 69.50 68 PHE A CA 1
ATOM 544 C C . PHE A 1 68 ? -15.105 -9.282 16.597 1.00 69.50 68 PHE A C 1
ATOM 546 O O . PHE A 1 68 ? -15.466 -10.424 16.865 1.00 69.50 68 PHE A O 1
ATOM 553 N N . VAL A 1 69 ? -15.911 -8.418 15.974 1.00 67.38 69 VAL A N 1
ATOM 554 C CA . VAL A 1 69 ? -17.303 -8.717 15.595 1.00 67.38 69 VAL A CA 1
ATOM 555 C C . VAL A 1 69 ? -17.377 -9.870 14.590 1.00 67.38 69 VAL A C 1
ATOM 557 O O . VAL A 1 69 ? -18.230 -10.741 14.725 1.00 67.38 69 VAL A O 1
ATOM 560 N N . THR A 1 70 ? -16.472 -9.919 13.609 1.00 66.44 70 THR A N 1
ATOM 561 C CA . THR A 1 70 ? -16.430 -11.002 12.609 1.00 66.44 70 THR A CA 1
ATOM 562 C C . THR A 1 70 ? -16.070 -12.345 13.245 1.00 66.44 70 THR A C 1
ATOM 564 O O . THR A 1 70 ? -16.649 -13.364 12.869 1.00 66.44 70 THR A O 1
ATOM 567 N N . THR A 1 71 ? -15.158 -12.350 14.222 1.00 72.50 71 THR A N 1
ATOM 568 C CA . THR A 1 71 ? -14.800 -13.548 14.994 1.00 72.50 71 THR A CA 1
ATOM 569 C C . THR A 1 71 ? -15.978 -14.044 15.832 1.00 72.50 71 THR A C 1
ATOM 571 O O . THR A 1 71 ? -16.265 -15.233 15.798 1.00 72.50 71 THR A O 1
ATOM 574 N N . GLN A 1 72 ? -16.709 -13.149 16.508 1.00 60.97 72 GLN A N 1
ATOM 575 C CA . GLN A 1 72 ? -17.881 -13.519 17.319 1.00 60.97 72 GLN A CA 1
ATOM 576 C C . GLN A 1 72 ? -19.083 -13.983 16.482 1.00 60.97 72 GLN A C 1
ATOM 578 O O . GLN A 1 72 ? -19.881 -14.772 16.965 1.00 60.97 72 GLN A O 1
ATOM 583 N N . LEU A 1 73 ? -19.230 -13.501 15.242 1.00 70.81 73 LEU A N 1
ATOM 584 C CA . LEU A 1 73 ? -20.287 -13.939 14.318 1.00 70.81 73 LEU A CA 1
ATOM 585 C C . LEU A 1 73 ? -19.977 -15.266 13.607 1.00 70.81 73 LEU A C 1
ATOM 587 O O . LEU A 1 73 ? -20.876 -15.854 13.014 1.00 70.81 73 LEU A O 1
ATOM 591 N N . ASN A 1 74 ? -18.716 -15.705 13.618 1.00 58.38 74 ASN A N 1
ATOM 592 C CA . ASN A 1 74 ? -18.2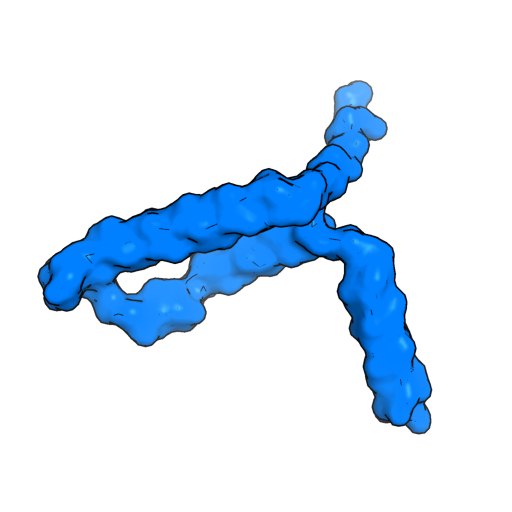92 -17.011 13.100 1.00 58.38 74 ASN A CA 1
ATOM 593 C C . ASN A 1 74 ? -18.111 -18.062 14.218 1.00 58.38 74 ASN A C 1
ATOM 595 O O . ASN A 1 74 ? -17.561 -19.132 13.952 1.00 58.38 74 ASN A O 1
ATOM 599 N N . GLN A 1 75 ? -18.559 -17.764 15.444 1.00 46.28 75 GLN A N 1
ATOM 600 C CA . GLN A 1 75 ? -18.795 -18.739 16.516 1.00 46.28 75 GLN A CA 1
ATOM 601 C C . GLN A 1 75 ? -20.286 -19.060 16.615 1.00 46.28 75 GLN A C 1
ATOM 603 O O . GLN A 1 75 ? -20.590 -20.225 16.953 1.00 46.28 75 GLN A O 1
#

Nearest PDB structures (foldseek):
  6a30-assembly1_A  TM=9.839E-01  e=1.094E-04  Rattus norvegicus
  7t7c-assembly1_A  TM=7.116E-01  e=6.940E-05  Rattus norvegicus